Protein AF-A0A0F9U0F0-F1 (afdb_monomer)

pLDDT: mean 84.37, std 9.59, range [60.16, 94.81]

Organism: NCBI:txid412755

Solvent-accessible surface area (backbone atoms only — not comparable to full-atom values): 3287 Å² total; per-residue (Å²): 72,62,68,62,52,59,65,42,60,86,66,77,60,75,89,47,70,64,58,53,53,51,51,54,52,52,50,53,55,50,52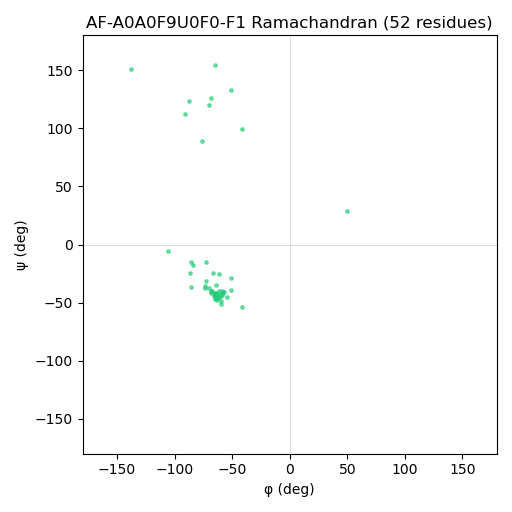,74,67,52,64,98,43,80,90,37,46,65,59,44,52,54,48,48,55,44,71,68,41,128

Secondary structure (DSSP, 8-state):
-HHHHHHHGGGT----HHHHHHHHHHHHHHHHHS-SSHHHHHHHHHHHHHHH--

Radius of gyration: 12.31 Å; Cα contacts (8 Å, |Δi|>4): 24; chains: 1;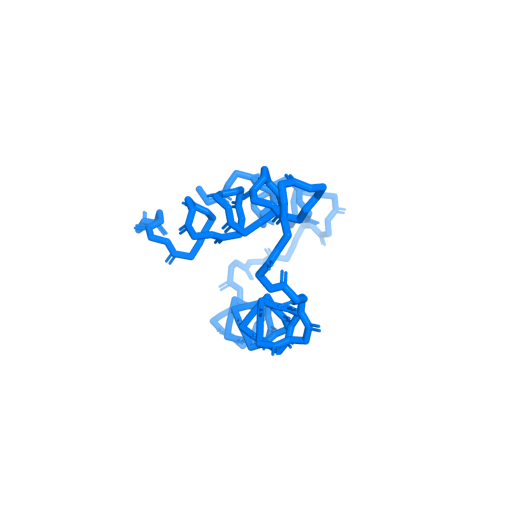 bounding box: 29×16×32 Å

Mean predicted aligned error: 5.35 Å

Sequence (54 aa):
MDAFEEWLKPRNVLYDIRAEAGWRAALKFLYDKLSYSEEHEELKDLIEKELDSR

Structure (mmCIF, N/CA/C/O backbone):
data_AF-A0A0F9U0F0-F1
#
_entry.id   AF-A0A0F9U0F0-F1
#
loop_
_atom_site.group_PDB
_atom_site.id
_atom_site.type_symbol
_atom_site.label_atom_id
_atom_site.label_alt_id
_atom_site.label_comp_id
_atom_site.label_asym_id
_atom_site.label_entity_id
_atom_site.label_seq_id
_atom_site.pdbx_PDB_ins_code
_atom_site.Cartn_x
_atom_site.Cartn_y
_atom_site.Cartn_z
_atom_site.occupancy
_atom_site.B_iso_or_equiv
_atom_site.auth_seq_id
_atom_site.auth_comp_id
_atom_site.auth_asym_id
_atom_site.auth_atom_id
_atom_site.pdbx_PDB_model_num
ATOM 1 N N . MET A 1 1 ? 4.505 8.468 -5.657 1.00 64.50 1 MET A N 1
ATOM 2 C CA . MET A 1 1 ? 4.796 7.042 -5.898 1.00 64.50 1 MET A CA 1
ATOM 3 C C . MET A 1 1 ? 6.181 6.813 -5.315 1.00 64.50 1 MET A C 1
ATOM 5 O O . MET A 1 1 ? 7.095 6.293 -5.948 1.00 64.50 1 MET A O 1
ATOM 9 N N . ASP A 1 2 ? 6.373 7.378 -4.127 1.00 78.31 2 ASP A N 1
ATOM 10 C CA . ASP A 1 2 ? 7.660 7.954 -3.745 1.00 78.31 2 ASP A CA 1
ATOM 11 C C . ASP A 1 2 ? 8.531 6.847 -3.166 1.00 78.31 2 ASP A C 1
ATOM 13 O O . ASP A 1 2 ? 9.721 6.765 -3.465 1.00 78.31 2 ASP A O 1
ATOM 17 N N . ALA A 1 3 ? 7.904 5.919 -2.436 1.00 83.56 3 ALA A N 1
ATOM 18 C CA . ALA A 1 3 ? 8.565 4.730 -1.927 1.00 83.56 3 ALA A CA 1
ATOM 19 C C . ALA A 1 3 ? 8.955 3.769 -3.063 1.00 83.56 3 ALA A C 1
ATOM 21 O O . ALA A 1 3 ? 10.054 3.210 -3.036 1.00 83.56 3 ALA A O 1
ATOM 22 N N . PHE A 1 4 ? 8.105 3.593 -4.083 1.00 83.31 4 PHE A N 1
ATOM 23 C CA . PHE A 1 4 ? 8.437 2.774 -5.250 1.00 83.31 4 PHE A CA 1
ATOM 24 C C . PHE A 1 4 ? 9.592 3.365 -6.064 1.00 83.31 4 PHE A C 1
ATOM 26 O O . PHE A 1 4 ? 10.537 2.652 -6.412 1.00 83.31 4 PHE A O 1
ATOM 33 N N . GLU A 1 5 ? 9.550 4.668 -6.343 1.00 83.06 5 GLU A N 1
ATOM 34 C CA . GLU A 1 5 ? 10.613 5.362 -7.070 1.00 83.06 5 GLU A CA 1
ATOM 35 C C . GLU A 1 5 ? 11.938 5.331 -6.303 1.00 83.06 5 GLU A C 1
ATOM 37 O O . GLU A 1 5 ? 12.986 5.047 -6.888 1.00 83.06 5 GLU A O 1
ATOM 42 N N . GLU A 1 6 ? 11.916 5.558 -4.987 1.00 85.88 6 GLU A N 1
ATOM 43 C CA . GLU A 1 6 ? 13.100 5.408 -4.139 1.00 85.88 6 GLU A CA 1
ATOM 44 C C . GLU A 1 6 ? 13.640 3.981 -4.130 1.00 85.88 6 GLU A C 1
ATOM 46 O O . GLU A 1 6 ? 14.854 3.779 -4.224 1.00 85.88 6 GLU A O 1
ATOM 51 N N . TRP A 1 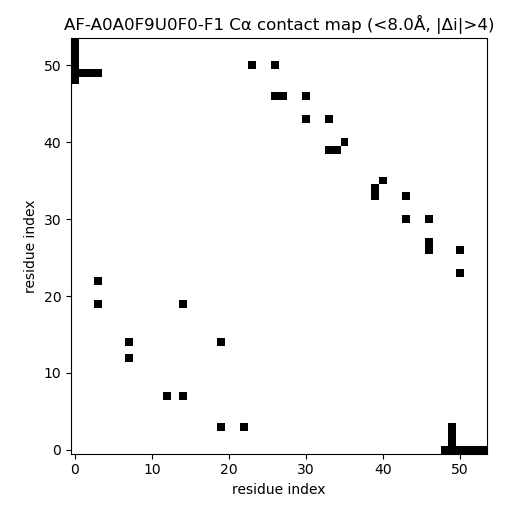7 ? 12.756 2.985 -4.093 1.00 83.31 7 TRP A N 1
ATOM 52 C CA . TRP A 1 7 ? 13.138 1.586 -4.213 1.00 83.31 7 TRP A CA 1
ATOM 53 C C . TRP A 1 7 ? 13.749 1.278 -5.592 1.00 83.31 7 TRP A C 1
ATOM 55 O O . TRP A 1 7 ? 14.696 0.493 -5.683 1.00 83.31 7 TRP A O 1
ATOM 65 N N . LEU A 1 8 ? 13.290 1.910 -6.673 1.00 82.44 8 LEU A N 1
ATOM 66 C CA . LEU A 1 8 ? 13.846 1.720 -8.017 1.00 82.44 8 LEU A CA 1
ATOM 67 C C . LEU A 1 8 ? 15.214 2.394 -8.224 1.00 82.44 8 LEU A C 1
ATOM 69 O O . LEU A 1 8 ? 16.071 1.796 -8.882 1.00 82.44 8 LEU A O 1
ATOM 73 N N . LYS A 1 9 ? 15.453 3.585 -7.649 1.00 79.12 9 LYS A N 1
ATOM 74 C CA . LYS A 1 9 ? 16.690 4.388 -7.820 1.00 79.12 9 LYS A CA 1
ATOM 75 C C . LYS A 1 9 ? 17.999 3.575 -7.797 1.00 79.12 9 LYS A C 1
ATOM 77 O O . LYS A 1 9 ? 18.769 3.686 -8.751 1.00 79.12 9 LYS A O 1
ATOM 82 N N . PRO A 1 10 ? 18.292 2.741 -6.779 1.00 76.75 10 PRO A N 1
ATOM 83 C CA . PRO A 1 10 ? 19.571 2.030 -6.702 1.00 76.75 10 PRO A CA 1
ATOM 84 C C . PRO A 1 10 ? 19.710 0.884 -7.712 1.00 76.75 10 PRO A C 1
ATOM 86 O O . PRO A 1 10 ? 20.814 0.387 -7.920 1.00 76.75 10 PRO A O 1
ATOM 89 N N . ARG A 1 11 ? 18.615 0.432 -8.333 1.00 73.50 11 ARG A N 1
ATOM 90 C CA . ARG A 1 11 ? 18.627 -0.726 -9.237 1.00 73.50 11 ARG A CA 1
ATOM 91 C C . ARG A 1 11 ? 18.998 -0.346 -10.670 1.00 73.50 11 ARG A C 1
ATOM 93 O O . ARG A 1 11 ? 19.345 -1.232 -11.442 1.00 73.50 11 ARG A O 1
ATOM 100 N N . ASN A 1 12 ? 18.958 0.946 -11.012 1.00 66.69 12 ASN A N 1
ATOM 101 C CA . ASN A 1 12 ? 19.206 1.462 -12.365 1.00 66.69 12 ASN A CA 1
ATOM 102 C C . ASN A 1 12 ? 18.390 0.712 -13.445 1.00 66.69 12 ASN A C 1
ATOM 104 O O . ASN A 1 12 ? 18.818 0.547 -14.586 1.00 66.69 12 ASN A O 1
ATOM 108 N N . VAL A 1 13 ? 17.222 0.197 -13.046 1.00 63.06 13 VAL A N 1
ATOM 109 C CA . VAL A 1 13 ? 16.295 -0.549 -13.895 1.00 63.06 13 VAL A CA 1
ATOM 110 C C . VAL A 1 13 ? 15.388 0.481 -14.557 1.00 63.06 13 VAL A C 1
ATOM 112 O O . VAL A 1 13 ? 14.758 1.279 -13.864 1.00 63.06 13 VAL A O 1
ATOM 115 N N . LEU A 1 14 ? 15.336 0.482 -15.893 1.00 63.78 14 LEU A N 1
ATOM 116 C CA . LEU A 1 14 ? 14.298 1.203 -16.634 1.00 63.78 14 LEU A CA 1
ATOM 117 C C . LEU A 1 14 ? 12.941 0.794 -16.067 1.00 63.78 14 LEU A C 1
ATOM 119 O O . LEU A 1 14 ? 12.723 -0.399 -15.888 1.00 63.78 14 LEU A O 1
ATOM 123 N N . TYR A 1 15 ? 12.073 1.766 -15.787 1.00 64.81 15 TYR A N 1
ATOM 124 C CA . TYR A 1 15 ? 10.751 1.570 -15.191 1.00 64.81 15 TYR A CA 1
ATOM 125 C C . TYR A 1 15 ? 10.040 0.349 -15.802 1.00 64.81 15 TYR A C 1
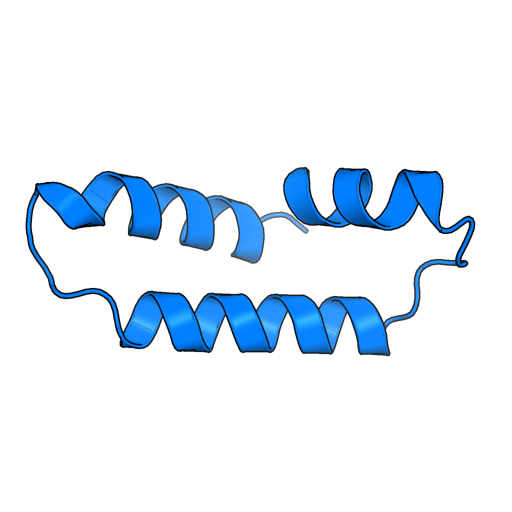ATOM 127 O O . TYR A 1 15 ? 9.535 0.400 -16.925 1.00 64.81 15 TYR A O 1
ATOM 135 N N . ASP A 1 16 ? 10.077 -0.785 -15.097 1.00 74.25 16 ASP A N 1
ATOM 136 C CA . ASP A 1 16 ? 9.486 -2.030 -15.573 1.00 74.25 16 ASP A CA 1
ATOM 137 C C . ASP A 1 16 ? 8.049 -2.070 -15.066 1.00 74.25 16 ASP A C 1
ATOM 139 O O . ASP A 1 16 ? 7.801 -2.205 -13.867 1.00 74.25 16 ASP A O 1
ATOM 143 N N . ILE A 1 17 ? 7.097 -1.982 -15.993 1.00 73.75 17 ILE A N 1
ATOM 144 C CA . ILE A 1 17 ? 5.655 -2.073 -15.726 1.00 73.75 17 ILE A CA 1
ATOM 145 C C . ILE A 1 17 ? 5.321 -3.330 -14.895 1.00 73.75 17 ILE A C 1
ATOM 147 O O . ILE A 1 17 ? 4.377 -3.329 -14.106 1.00 73.75 17 ILE A O 1
ATOM 151 N N . ARG A 1 18 ? 6.109 -4.410 -15.008 1.00 80.00 18 ARG A N 1
ATOM 152 C CA . ARG A 1 18 ? 5.944 -5.627 -14.194 1.00 80.00 18 ARG A CA 1
ATOM 153 C C . ARG A 1 18 ? 6.397 -5.432 -12.750 1.00 80.00 18 ARG A C 1
ATOM 155 O O . ARG A 1 18 ? 5.786 -6.006 -11.851 1.00 80.00 18 ARG A O 1
ATOM 162 N N . ALA A 1 19 ? 7.447 -4.644 -12.521 1.00 84.00 19 ALA A N 1
ATOM 163 C CA . ALA A 1 19 ? 7.909 -4.304 -11.179 1.00 84.00 19 ALA A CA 1
ATOM 164 C C . ALA A 1 19 ? 6.892 -3.403 -10.465 1.00 84.00 19 ALA A C 1
ATOM 166 O O . ALA A 1 19 ? 6.575 -3.662 -9.306 1.00 84.00 19 ALA A O 1
ATOM 167 N N . GLU A 1 20 ? 6.317 -2.422 -11.170 1.00 85.56 20 GLU A N 1
ATOM 168 C CA . GLU A 1 20 ? 5.240 -1.581 -10.629 1.00 85.56 20 GLU A CA 1
ATOM 169 C C . GLU A 1 20 ? 3.990 -2.417 -10.312 1.00 85.56 20 GLU A C 1
ATOM 171 O O . GLU A 1 20 ? 3.437 -2.336 -9.214 1.00 85.56 20 GLU A O 1
ATOM 176 N N . ALA A 1 21 ? 3.577 -3.294 -11.234 1.00 88.00 21 ALA A N 1
ATOM 177 C CA . ALA A 1 21 ? 2.451 -4.198 -11.009 1.00 88.00 21 ALA A CA 1
ATOM 178 C C . ALA A 1 21 ? 2.673 -5.115 -9.792 1.00 88.00 21 ALA A C 1
ATOM 180 O O . ALA A 1 21 ? 1.760 -5.299 -8.984 1.00 88.00 21 ALA A O 1
ATOM 181 N N . GLY A 1 22 ? 3.884 -5.661 -9.632 1.00 90.25 22 GLY A N 1
ATOM 182 C CA . GLY A 1 22 ? 4.258 -6.477 -8.476 1.00 90.25 22 GLY A CA 1
ATOM 183 C C . GLY A 1 22 ? 4.247 -5.692 -7.163 1.00 90.25 22 GLY A C 1
ATOM 184 O O . GLY A 1 22 ? 3.699 -6.170 -6.170 1.00 90.25 22 GLY A O 1
ATOM 185 N N . TRP A 1 23 ? 4.786 -4.471 -7.167 1.00 91.00 23 TRP A N 1
ATOM 186 C CA . TRP A 1 23 ? 4.769 -3.568 -6.014 1.00 91.00 23 TRP A CA 1
ATOM 187 C C . TRP A 1 23 ? 3.340 -3.244 -5.569 1.00 91.00 23 TRP A C 1
ATOM 189 O O . TRP A 1 23 ? 2.975 -3.475 -4.415 1.00 91.00 23 TRP A O 1
ATOM 199 N N . ARG A 1 24 ? 2.485 -2.818 -6.508 1.00 91.50 24 ARG A N 1
ATOM 200 C CA . ARG A 1 24 ? 1.064 -2.545 -6.246 1.00 91.50 24 ARG A CA 1
ATOM 201 C C . ARG A 1 24 ? 0.329 -3.778 -5.710 1.00 91.50 24 ARG A C 1
ATOM 203 O O . ARG A 1 24 ? -0.499 -3.646 -4.811 1.00 91.50 24 ARG A O 1
ATOM 210 N N . ALA A 1 25 ? 0.611 -4.970 -6.239 1.00 93.62 25 ALA A N 1
ATOM 211 C CA . ALA A 1 25 ? -0.002 -6.212 -5.763 1.00 93.62 25 ALA A CA 1
ATOM 212 C C . ALA A 1 25 ? 0.404 -6.546 -4.317 1.00 93.62 25 ALA A C 1
ATOM 214 O O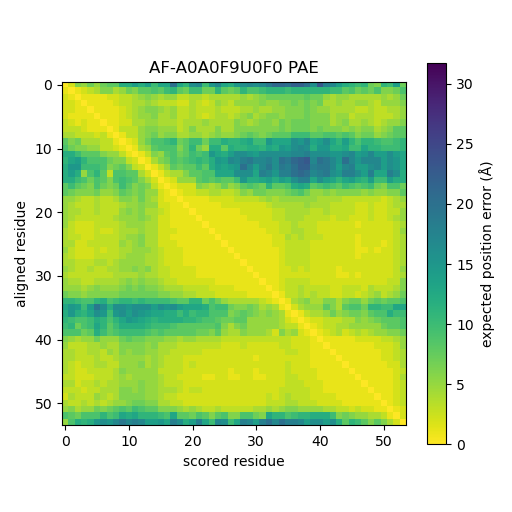 . ALA A 1 25 ? -0.450 -6.933 -3.518 1.00 93.62 25 ALA A O 1
ATOM 215 N N . ALA A 1 26 ? 1.678 -6.354 -3.964 1.00 93.81 26 ALA A N 1
ATOM 216 C CA . ALA A 1 26 ? 2.170 -6.566 -2.605 1.00 93.81 26 ALA A CA 1
ATOM 217 C C . ALA A 1 26 ? 1.540 -5.584 -1.603 1.00 93.81 26 ALA A C 1
ATOM 219 O O . ALA A 1 26 ? 1.099 -6.003 -0.533 1.00 93.81 26 ALA A O 1
ATOM 220 N N . LEU A 1 27 ? 1.439 -4.303 -1.969 1.00 94.25 27 LEU A N 1
ATOM 221 C CA . LEU A 1 27 ? 0.801 -3.279 -1.140 1.00 94.25 27 LEU A CA 1
ATOM 222 C C . LEU A 1 27 ? -0.682 -3.573 -0.889 1.00 94.25 27 LEU A C 1
ATOM 224 O O . LEU A 1 27 ? -1.125 -3.519 0.255 1.00 94.25 27 LEU A O 1
ATOM 228 N N . LYS A 1 28 ? -1.434 -3.959 -1.928 1.00 94.25 28 LYS A N 1
ATOM 229 C CA . LYS A 1 28 ? -2.841 -4.370 -1.779 1.00 94.25 28 LYS A CA 1
ATOM 230 C C . LYS A 1 28 ? -2.991 -5.577 -0.856 1.00 94.25 28 LYS A C 1
ATOM 232 O O . LYS A 1 28 ? -3.823 -5.558 0.041 1.00 94.25 28 LYS A O 1
ATOM 237 N N . PHE A 1 29 ? -2.145 -6.595 -1.028 1.00 94.81 29 PHE A N 1
ATOM 238 C CA . PHE A 1 29 ? -2.150 -7.757 -0.141 1.00 94.81 29 PHE A CA 1
ATOM 239 C C . PHE A 1 29 ? -1.902 -7.364 1.321 1.00 94.81 29 PHE A C 1
ATOM 241 O O . PHE A 1 29 ? -2.588 -7.865 2.208 1.00 94.81 29 PHE A O 1
ATOM 248 N N . LEU A 1 30 ? -0.941 -6.473 1.582 1.00 93.44 30 LEU A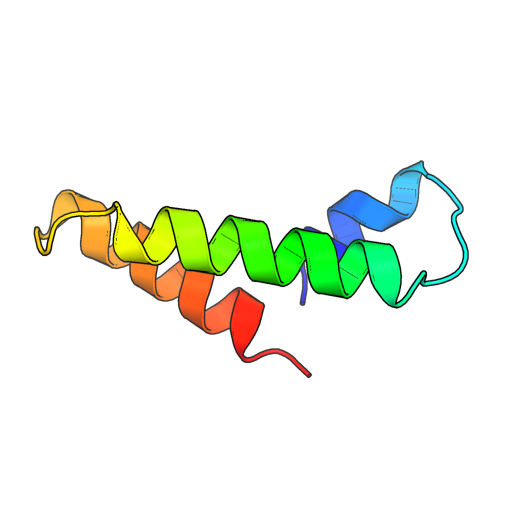 N 1
ATOM 249 C CA . LEU A 1 30 ? -0.659 -5.997 2.936 1.00 93.44 30 LEU A CA 1
ATOM 250 C C . LEU A 1 30 ? -1.840 -5.202 3.511 1.00 93.44 30 LEU A C 1
ATOM 252 O O . LEU A 1 30 ? -2.259 -5.479 4.633 1.00 93.44 30 LEU A O 1
ATOM 256 N N . TYR A 1 31 ? -2.407 -4.277 2.735 1.00 93.38 31 TYR A N 1
ATOM 257 C CA . TYR A 1 31 ? -3.572 -3.479 3.125 1.00 93.38 31 TYR A CA 1
ATOM 258 C C . TYR A 1 31 ? -4.756 -4.359 3.558 1.00 93.38 31 TYR A C 1
ATOM 260 O O . TYR A 1 31 ? -5.346 -4.128 4.616 1.00 93.38 31 TYR A O 1
ATOM 268 N N . ASP A 1 32 ? -5.046 -5.416 2.793 1.00 92.44 32 ASP A N 1
ATOM 269 C CA . ASP A 1 32 ? -6.126 -6.369 3.083 1.00 92.44 32 ASP A CA 1
ATOM 270 C C . ASP A 1 32 ? -5.874 -7.199 4.355 1.00 92.44 32 ASP A C 1
ATOM 272 O O . ASP A 1 32 ? -6.813 -7.713 4.968 1.00 92.44 32 ASP A O 1
ATOM 276 N N . LYS A 1 33 ? -4.607 -7.372 4.756 1.00 92.38 33 LYS A N 1
ATOM 277 C CA . LYS A 1 33 ? -4.223 -8.125 5.962 1.00 92.38 33 LYS A CA 1
ATOM 278 C C . LYS A 1 33 ? -4.220 -7.282 7.230 1.00 92.38 33 LYS A C 1
ATOM 280 O O . LYS A 1 33 ? -4.374 -7.848 8.312 1.00 92.38 33 LYS A O 1
ATOM 285 N N . LEU A 1 34 ? -4.052 -5.969 7.115 1.00 92.25 34 LEU A N 1
ATOM 286 C CA . LEU A 1 34 ? -4.096 -5.061 8.255 1.00 92.25 34 LEU A CA 1
ATOM 287 C C . LEU A 1 34 ? -5.526 -4.994 8.822 1.00 92.25 34 LEU A C 1
ATOM 289 O O . LEU A 1 34 ? -6.489 -4.707 8.103 1.00 92.25 34 LEU A O 1
ATOM 293 N N . SER A 1 35 ? -5.675 -5.251 10.126 1.00 85.56 35 SER A N 1
ATOM 294 C CA . SER A 1 35 ? -6.957 -5.068 10.820 1.00 85.56 35 SER A CA 1
ATOM 295 C C . SER A 1 35 ? -7.364 -3.597 10.842 1.00 85.56 35 SER A C 1
ATOM 297 O O . SER A 1 35 ? -6.515 -2.713 10.794 1.00 85.56 35 SER A O 1
ATOM 299 N N . TYR A 1 36 ? -8.665 -3.328 10.946 1.00 73.62 36 TYR A N 1
ATOM 300 C CA . TYR A 1 36 ? -9.166 -1.985 11.235 1.00 73.62 36 TYR A CA 1
ATOM 301 C C . TYR A 1 36 ? -8.963 -1.687 12.725 1.00 73.62 36 TYR A C 1
ATOM 303 O O . TYR A 1 36 ? -9.806 -2.015 13.557 1.00 73.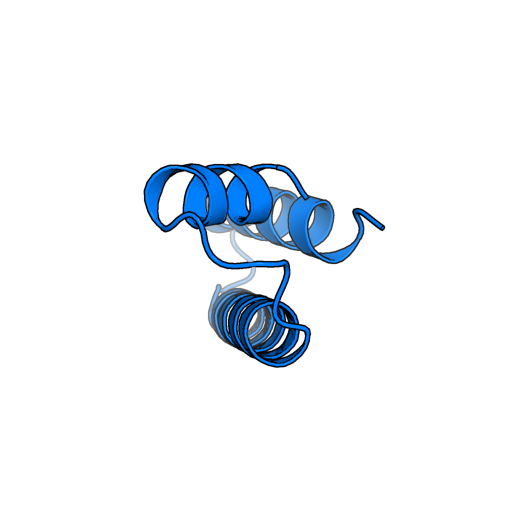62 36 TYR A O 1
ATOM 311 N N . SER A 1 37 ? -7.799 -1.139 13.054 1.00 83.69 37 SER A N 1
ATOM 312 C CA . SER A 1 37 ? -7.410 -0.662 14.383 1.00 83.69 37 SER A CA 1
ATOM 313 C C . SER A 1 37 ? -6.679 0.669 14.231 1.00 83.69 37 SER A C 1
ATOM 315 O O . SER A 1 37 ? -6.011 0.852 13.216 1.00 83.69 37 SER A O 1
ATOM 317 N N . GLU A 1 38 ? -6.753 1.553 15.234 1.00 80.38 38 GLU A N 1
ATOM 318 C CA . GLU A 1 38 ? -6.004 2.831 15.242 1.00 80.38 38 GLU A CA 1
ATOM 319 C C . GLU A 1 38 ? -4.512 2.610 14.946 1.00 80.38 38 GLU A C 1
ATOM 321 O O . GLU A 1 38 ? -3.910 3.343 14.173 1.00 80.38 38 GLU A O 1
ATOM 326 N N . GLU A 1 39 ? -3.928 1.532 15.479 1.00 83.19 39 GLU A N 1
ATOM 327 C CA . GLU A 1 39 ? -2.520 1.174 15.256 1.00 83.19 39 GLU A CA 1
ATOM 328 C C . GLU A 1 39 ? 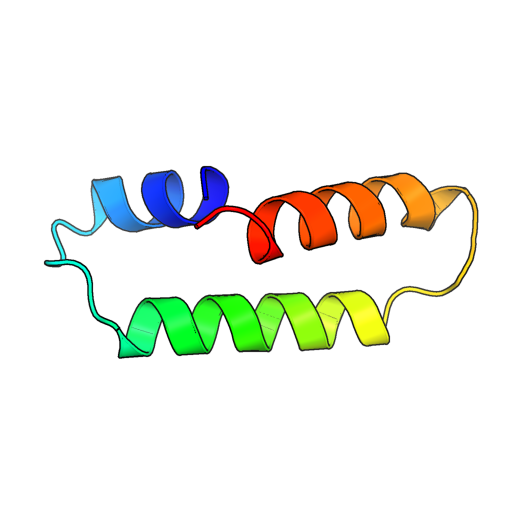-2.176 0.893 13.781 1.00 83.19 39 GLU A C 1
ATOM 330 O O . GLU A 1 39 ? -1.031 1.037 13.362 1.00 83.19 39 GLU A O 1
ATOM 335 N N . HIS A 1 40 ? -3.156 0.489 12.972 1.00 91.69 40 HIS A N 1
ATOM 336 C CA . HIS A 1 40 ? -2.950 0.165 11.560 1.00 91.69 40 HIS A CA 1
ATOM 337 C C . HIS A 1 40 ? -3.493 1.232 10.607 1.00 91.69 40 HIS A C 1
ATOM 339 O O . HIS A 1 40 ? -3.291 1.104 9.400 1.00 91.69 40 HIS A O 1
ATOM 345 N N . GLU A 1 41 ? -4.177 2.257 11.118 1.00 91.44 41 GLU A N 1
ATOM 346 C CA . GLU A 1 41 ? -4.777 3.322 10.311 1.00 91.44 41 GLU A CA 1
ATOM 347 C C . GLU A 1 41 ? -3.695 4.102 9.558 1.00 91.44 41 GLU A C 1
ATOM 349 O O . GLU A 1 41 ? -3.737 4.176 8.334 1.00 91.44 41 GLU A O 1
ATOM 354 N N . GLU A 1 42 ? -2.628 4.511 10.251 1.00 92.25 42 GLU A N 1
ATOM 355 C CA . GLU A 1 42 ? -1.485 5.199 9.634 1.00 92.25 42 GLU A CA 1
ATOM 356 C C . GLU A 1 42 ? -0.835 4.365 8.513 1.00 92.25 42 GLU A C 1
ATOM 358 O O . GLU A 1 42 ? -0.495 4.881 7.448 1.00 92.25 42 GLU A O 1
ATOM 363 N N . LEU A 1 43 ? -0.688 3.051 8.715 1.00 91.81 43 LEU A N 1
ATOM 364 C CA . LEU A 1 43 ? -0.117 2.163 7.698 1.00 91.81 43 LEU A CA 1
ATOM 365 C C . LEU A 1 43 ? -1.032 2.031 6.479 1.00 91.81 43 LEU A C 1
ATOM 367 O O . LEU A 1 43 ? -0.543 2.012 5.348 1.00 91.81 43 LEU A O 1
ATOM 371 N N . LYS A 1 44 ? -2.346 1.938 6.693 1.00 93.19 44 LYS A N 1
ATOM 372 C CA . LYS A 1 44 ? -3.327 1.888 5.607 1.00 93.19 44 LYS A CA 1
ATOM 373 C C . LYS A 1 44 ? -3.341 3.188 4.807 1.00 93.19 44 LYS A C 1
ATOM 375 O O . LYS A 1 44 ? -3.291 3.109 3.581 1.00 93.19 44 LYS A O 1
ATOM 380 N N . ASP A 1 45 ? -3.287 4.336 5.477 1.00 92.94 45 ASP A N 1
ATOM 381 C CA . ASP A 1 45 ? -3.229 5.658 4.843 1.00 92.94 45 ASP A CA 1
ATOM 382 C C . ASP A 1 45 ? -1.973 5.820 3.973 1.00 92.94 45 ASP A C 1
ATOM 384 O O . ASP A 1 45 ? -2.035 6.298 2.837 1.00 92.94 45 ASP A O 1
ATOM 388 N N . LEU A 1 46 ? -0.813 5.382 4.477 1.00 92.00 46 LEU A N 1
ATOM 389 C CA . LEU A 1 46 ? 0.441 5.411 3.719 1.00 92.00 46 LEU A CA 1
ATOM 390 C C . LEU A 1 46 ? 0.381 4.510 2.480 1.00 92.00 46 LEU A C 1
ATOM 392 O O . LEU A 1 46 ? 0.850 4.904 1.410 1.00 92.00 46 LEU A O 1
ATOM 396 N N . ILE A 1 47 ? -0.208 3.317 2.609 1.00 93.12 47 ILE A N 1
ATOM 397 C CA . ILE A 1 47 ? -0.381 2.390 1.486 1.00 93.12 47 ILE A CA 1
ATOM 398 C C . ILE A 1 47 ? -1.347 2.967 0.442 1.00 93.12 47 ILE A C 1
ATOM 400 O O . ILE A 1 47 ? -1.048 2.896 -0.751 1.00 93.12 47 ILE A O 1
ATOM 404 N N . GLU A 1 48 ? -2.472 3.552 0.857 1.00 92.38 48 GLU A N 1
ATOM 405 C CA . GLU A 1 48 ? -3.423 4.206 -0.053 1.00 92.38 48 GLU A CA 1
ATOM 406 C C . GLU A 1 48 ? -2.764 5.347 -0.820 1.00 92.38 48 GLU A C 1
ATOM 408 O O . GLU A 1 48 ? -2.820 5.376 -2.051 1.00 92.38 48 GLU A O 1
ATOM 413 N N . LYS A 1 49 ? -2.045 6.226 -0.116 1.00 92.00 49 LYS A N 1
ATOM 414 C CA . LYS A 1 49 ? -1.310 7.330 -0.739 1.00 92.00 49 LYS A CA 1
ATOM 415 C C . LYS A 1 49 ? -0.307 6.837 -1.784 1.00 92.00 49 LYS A C 1
ATOM 417 O O . LYS A 1 49 ? -0.170 7.448 -2.846 1.00 92.00 49 LYS A O 1
ATOM 422 N N . GLU A 1 50 ? 0.394 5.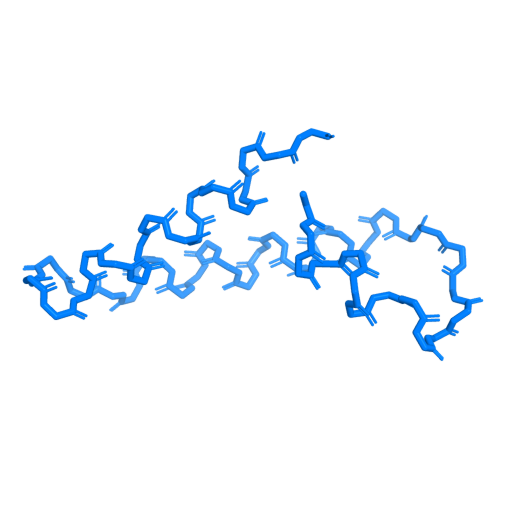742 -1.499 1.00 90.25 50 GLU A N 1
ATOM 423 C CA . GLU A 1 50 ? 1.355 5.152 -2.432 1.00 90.25 50 GLU A CA 1
ATOM 424 C C . GLU A 1 50 ? 0.663 4.514 -3.652 1.00 90.25 50 GLU A C 1
ATOM 426 O O . GLU A 1 50 ? 1.166 4.635 -4.769 1.00 90.25 50 GLU A O 1
ATOM 431 N N . LEU A 1 51 ? -0.504 3.882 -3.474 1.00 89.31 51 LEU A N 1
ATOM 432 C CA . LEU A 1 51 ? -1.285 3.271 -4.559 1.00 89.31 51 LEU A CA 1
ATOM 433 C C . LEU A 1 51 ? -1.977 4.297 -5.477 1.00 89.31 51 LEU A C 1
ATOM 435 O O . LEU A 1 51 ? -2.138 4.015 -6.674 1.00 89.31 51 LEU A O 1
ATOM 439 N N . ASP A 1 52 ? -2.365 5.453 -4.931 1.00 88.12 52 ASP A N 1
ATOM 440 C CA . ASP A 1 52 ? -3.077 6.533 -5.633 1.00 88.12 52 ASP A CA 1
ATOM 441 C C . ASP A 1 52 ? -2.160 7.487 -6.402 1.00 88.12 52 ASP A C 1
ATOM 443 O O . ASP A 1 52 ? -2.608 8.214 -7.296 1.00 88.12 52 ASP A O 1
ATOM 447 N N . SER A 1 53 ? -0.868 7.491 -6.089 1.00 74.00 53 SER A N 1
ATOM 448 C CA . SER A 1 53 ? 0.093 8.319 -6.800 1.00 74.00 53 SER A CA 1
ATOM 449 C C . SER A 1 53 ? 0.302 7.783 -8.227 1.00 74.00 53 SER A C 1
ATOM 451 O O . SER A 1 53 ? 0.638 6.614 -8.425 1.00 74.00 53 SER A O 1
ATOM 453 N N . ARG A 1 54 ? -0.005 8.627 -9.218 1.00 60.16 54 ARG A N 1
ATOM 454 C CA . ARG A 1 54 ? -0.018 8.321 -10.658 1.00 60.16 54 ARG A CA 1
ATOM 455 C C . ARG A 1 54 ? 1.331 8.529 -11.320 1.00 60.16 54 ARG A C 1
ATOM 457 O O . ARG A 1 54 ? 1.955 9.566 -11.013 1.00 60.16 54 ARG A O 1
#

Foldseek 3Di:
DVVLVVVCVVVPDDPDPVSVVVVLVVLVVVLVVDDPDPVCPVVNVVSVVVNPDD